Protein AF-A0A7C2EE18-F1 (afdb_monomer_lite)

Secondary structure (DSSP, 8-state):
--TTPPPHHHHHHHHHHHHHHHHHHHHHHHHH-S--SHHHHHHHHHHHHHHHHHHHHHHHHHHSSTT--

Radius of gyration: 15.15 Å; chains: 1; bounding box: 34×23×40 Å

Structure (mmCIF, N/CA/C/O backbone):
data_AF-A0A7C2EE18-F1
#
_entry.id   AF-A0A7C2EE18-F1
#
loop_
_atom_site.group_PDB
_atom_site.id
_atom_site.type_symbol
_atom_site.label_atom_id
_atom_site.label_alt_id
_atom_site.label_comp_id
_atom_site.label_asym_id
_atom_site.label_entity_id
_atom_site.label_seq_id
_atom_site.pdbx_PDB_ins_code
_atom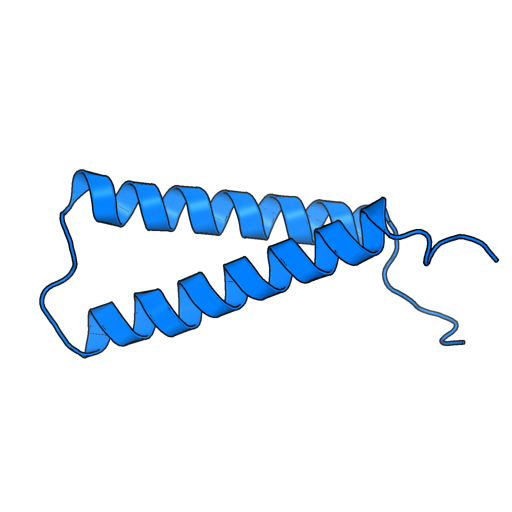_site.Cartn_x
_atom_site.Cartn_y
_atom_site.Cartn_z
_atom_site.occupancy
_atom_site.B_iso_or_equiv
_atom_site.auth_seq_id
_atom_site.auth_comp_id
_atom_site.auth_asym_id
_atom_site.auth_atom_id
_atom_site.pdbx_PDB_model_num
ATOM 1 N N . MET A 1 1 ? -15.460 -16.595 20.250 1.00 45.78 1 MET A N 1
ATOM 2 C CA . MET A 1 1 ? -15.019 -15.191 20.107 1.00 45.78 1 MET A CA 1
ATOM 3 C C . MET A 1 1 ? -13.689 -15.071 20.830 1.00 45.78 1 MET A C 1
ATOM 5 O O . MET A 1 1 ? -13.628 -15.414 22.005 1.00 45.78 1 MET A O 1
ATOM 9 N N . ALA A 1 2 ? -12.604 -14.760 20.118 1.00 51.84 2 ALA A N 1
ATOM 10 C CA . ALA A 1 2 ? -11.280 -14.692 20.729 1.00 51.84 2 ALA A CA 1
ATOM 11 C C . ALA A 1 2 ? -11.232 -13.488 21.677 1.00 51.84 2 ALA A C 1
ATOM 13 O O . ALA A 1 2 ? -11.481 -12.363 21.261 1.00 51.84 2 ALA A O 1
ATOM 14 N N . ARG A 1 3 ? -10.898 -13.730 22.947 1.00 59.47 3 ARG A N 1
ATOM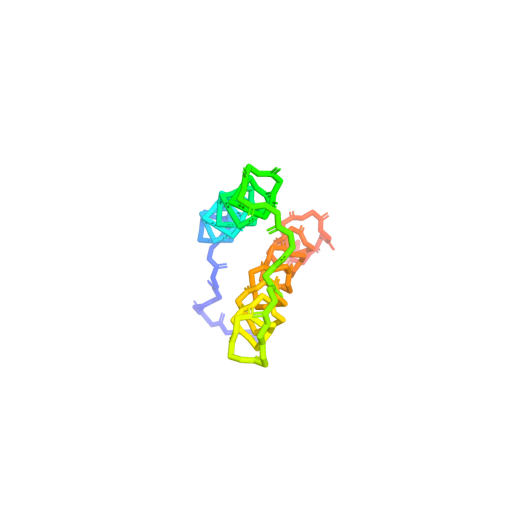 15 C CA . ARG A 1 3 ? -10.774 -12.718 24.013 1.00 59.47 3 ARG A CA 1
ATOM 16 C C . ARG A 1 3 ? -9.736 -11.613 23.713 1.00 59.47 3 ARG A C 1
ATOM 18 O O . ARG A 1 3 ? -9.694 -10.620 24.425 1.00 59.47 3 ARG A O 1
ATOM 25 N N . TYR A 1 4 ? -8.940 -11.782 22.654 1.00 68.94 4 TYR A N 1
ATOM 26 C CA . TYR A 1 4 ? -7.897 -10.871 22.177 1.00 68.94 4 TYR A CA 1
ATOM 27 C C . TYR A 1 4 ? -7.983 -10.680 20.654 1.00 68.94 4 TYR A C 1
ATOM 29 O O . TYR A 1 4 ? -7.047 -10.983 19.917 1.00 68.94 4 TYR A O 1
ATOM 37 N N . GLY A 1 5 ? -9.143 -10.248 20.158 1.00 66.75 5 GLY A N 1
ATOM 38 C CA . GLY A 1 5 ? -9.241 -9.753 18.785 1.00 66.75 5 GLY A CA 1
ATOM 39 C C . GLY A 1 5 ? -8.456 -8.440 18.621 1.00 66.75 5 GLY A C 1
ATOM 40 O O . GLY A 1 5 ? -8.383 -7.665 19.578 1.00 66.75 5 GLY A O 1
ATOM 41 N N . PRO A 1 6 ? -7.860 -8.176 17.445 1.00 68.88 6 PRO A N 1
ATOM 42 C CA . PRO A 1 6 ? -7.207 -6.902 17.164 1.00 68.88 6 PRO A CA 1
ATOM 43 C C . PRO A 1 6 ? -8.171 -5.734 17.395 1.00 68.88 6 PRO A C 1
ATOM 45 O O . PRO A 1 6 ? -9.327 -5.761 16.972 1.00 68.88 6 PRO A O 1
ATOM 48 N N . THR A 1 7 ? -7.694 -4.709 18.097 1.00 78.94 7 THR A N 1
ATOM 49 C CA . THR A 1 7 ? -8.510 -3.534 18.416 1.00 78.94 7 THR A CA 1
ATOM 50 C C . THR A 1 7 ? -8.734 -2.675 17.167 1.00 78.94 7 THR A C 1
ATOM 52 O O . THR A 1 7 ? -7.981 -2.746 16.192 1.00 78.94 7 THR A O 1
ATOM 55 N N . ARG A 1 8 ? -9.744 -1.794 17.199 1.00 77.38 8 ARG A N 1
ATOM 56 C CA . ARG A 1 8 ? -9.981 -0.805 16.129 1.00 77.38 8 ARG A CA 1
ATOM 57 C C . ARG A 1 8 ? -8.736 0.028 15.800 1.00 77.38 8 ARG A C 1
ATOM 59 O O . ARG A 1 8 ? -8.491 0.315 14.631 1.00 77.38 8 ARG A O 1
ATOM 66 N N . GLY A 1 9 ? -7.944 0.381 16.818 1.00 80.62 9 GLY A N 1
ATOM 67 C CA . GLY A 1 9 ? -6.684 1.112 16.656 1.00 80.62 9 GLY A CA 1
ATOM 68 C C . GLY A 1 9 ? -5.622 0.300 15.915 1.00 80.62 9 GLY A C 1
ATOM 69 O O . GLY A 1 9 ? -4.980 0.823 15.009 1.00 80.62 9 GLY A O 1
ATOM 70 N N . GLU A 1 10 ? -5.506 -0.994 16.219 1.00 83.38 10 GLU A N 1
ATOM 71 C CA . GLU A 1 10 ? -4.589 -1.914 15.534 1.00 83.38 10 GLU A CA 1
ATOM 72 C C . GLU A 1 10 ? -4.942 -2.055 14.044 1.00 83.38 10 GLU A C 1
ATOM 74 O O . GLU A 1 10 ? -4.073 -2.023 13.170 1.00 83.38 10 GLU A O 1
ATOM 79 N N . HIS A 1 11 ? -6.240 -2.163 13.735 1.00 82.44 11 HIS A N 1
ATOM 80 C CA . HIS A 1 11 ? -6.725 -2.212 12.357 1.00 82.44 11 HIS A CA 1
ATOM 81 C C . HIS A 1 11 ? -6.465 -0.911 11.601 1.00 82.44 11 HIS A C 1
ATOM 83 O O . HIS A 1 11 ? -6.015 -0.961 10.454 1.00 82.44 11 HIS A O 1
ATOM 89 N N . ALA A 1 12 ? -6.709 0.237 12.236 1.00 83.75 12 ALA A N 1
ATOM 90 C CA . ALA A 1 12 ? -6.447 1.547 11.651 1.00 83.75 12 ALA A CA 1
ATOM 91 C C . ALA A 1 12 ? -4.948 1.770 11.401 1.00 83.75 12 ALA A C 1
ATOM 93 O O . ALA A 1 12 ? -4.574 2.195 10.311 1.00 83.75 12 ALA A O 1
ATOM 94 N N . PHE A 1 13 ? -4.083 1.413 12.356 1.00 89.06 13 PHE A N 1
ATOM 95 C CA . PHE A 1 13 ? -2.630 1.459 12.182 1.00 89.06 13 PHE A CA 1
ATOM 96 C C . PHE A 1 13 ? -2.179 0.561 11.029 1.00 89.06 13 PHE A C 1
ATOM 98 O O . PHE A 1 13 ? -1.478 1.010 10.122 1.00 89.06 13 PHE A O 1
ATOM 105 N N . ARG A 1 14 ? -2.646 -0.693 11.004 1.00 88.88 14 ARG A N 1
ATOM 106 C CA . ARG A 1 14 ? -2.316 -1.636 9.931 1.00 88.88 14 ARG A CA 1
ATOM 107 C C . ARG A 1 14 ? -2.797 -1.137 8.569 1.00 88.88 14 ARG A C 1
ATOM 109 O O . ARG A 1 14 ? -2.072 -1.290 7.587 1.00 88.88 14 ARG A O 1
ATOM 116 N N . ALA A 1 15 ? -3.981 -0.528 8.498 1.00 88.62 15 ALA A N 1
ATOM 117 C CA . ALA A 1 15 ? -4.478 0.110 7.282 1.00 88.62 15 ALA A CA 1
ATOM 118 C C . ALA A 1 15 ? -3.588 1.292 6.871 1.00 88.62 15 ALA A C 1
ATOM 120 O O . ALA A 1 15 ? -3.155 1.347 5.727 1.00 88.62 15 ALA A O 1
ATOM 121 N N . ALA A 1 16 ? -3.247 2.195 7.792 1.00 91.50 16 ALA A N 1
ATOM 122 C CA . ALA A 1 16 ? -2.410 3.357 7.502 1.00 91.50 16 ALA A CA 1
ATOM 123 C C . ALA A 1 16 ? -1.023 2.958 6.973 1.00 91.50 16 ALA A C 1
ATOM 125 O O . ALA A 1 16 ? -0.592 3.466 5.940 1.00 91.50 16 ALA A O 1
ATOM 126 N N . VAL A 1 17 ? -0.356 1.997 7.621 1.00 93.81 17 VAL A N 1
ATOM 127 C CA . VAL A 1 17 ? 0.947 1.475 7.175 1.00 93.81 17 VAL A CA 1
ATOM 128 C C . VAL A 1 17 ? 0.830 0.793 5.813 1.00 93.81 17 VAL A C 1
ATOM 130 O O . VAL A 1 17 ? 1.660 1.026 4.937 1.00 93.81 17 VAL A O 1
ATOM 133 N N . SER A 1 18 ? -0.216 -0.011 5.604 1.00 90.25 18 SER A N 1
ATOM 134 C CA . SER A 1 18 ? -0.427 -0.688 4.319 1.00 90.25 18 SER A CA 1
ATOM 135 C C . SER A 1 18 ? -0.690 0.311 3.188 1.00 90.25 18 SER A C 1
ATOM 137 O O . SER A 1 18 ? -0.127 0.176 2.106 1.00 90.25 18 SER A O 1
ATOM 139 N N . ALA A 1 19 ? -1.486 1.353 3.447 1.00 91.94 19 ALA A N 1
ATOM 140 C CA . ALA A 1 19 ? -1.744 2.430 2.497 1.00 91.94 19 ALA A CA 1
ATOM 141 C C . ALA A 1 19 ? -0.475 3.231 2.179 1.00 91.94 19 ALA A C 1
ATOM 143 O O . ALA A 1 19 ? -0.183 3.464 1.009 1.00 91.94 19 ALA A O 1
ATOM 144 N N . ALA A 1 20 ? 0.313 3.596 3.195 1.00 94.12 20 ALA A N 1
ATOM 145 C CA . ALA A 1 20 ? 1.589 4.277 3.000 1.00 94.12 20 ALA A CA 1
ATOM 146 C C . ALA A 1 20 ? 2.563 3.422 2.172 1.00 94.12 20 ALA A C 1
ATOM 148 O O . ALA A 1 20 ? 3.161 3.920 1.222 1.00 94.12 20 ALA A O 1
ATOM 149 N N . GLY A 1 21 ? 2.668 2.123 2.470 1.00 91.44 21 GLY A N 1
ATOM 150 C CA . GLY A 1 21 ? 3.490 1.184 1.707 1.00 91.44 21 GLY A CA 1
ATOM 151 C C . GLY A 1 21 ? 3.066 1.074 0.239 1.00 91.44 21 GLY A C 1
ATOM 152 O O . GLY A 1 21 ? 3.919 1.107 -0.643 1.00 91.44 21 GLY A O 1
ATOM 153 N N . LEU A 1 22 ? 1.760 1.013 -0.043 1.00 92.62 22 LEU A N 1
ATOM 154 C CA . LEU A 1 22 ? 1.242 1.005 -1.417 1.00 92.62 22 LEU A CA 1
ATOM 155 C C . LEU A 1 22 ? 1.502 2.317 -2.152 1.00 92.62 22 LEU A C 1
ATOM 157 O O . LEU A 1 22 ? 1.858 2.283 -3.325 1.00 92.62 22 LEU A O 1
ATOM 161 N N . LEU A 1 23 ? 1.348 3.462 -1.481 1.00 93.81 23 LEU A N 1
ATOM 162 C CA . LEU A 1 23 ? 1.646 4.767 -2.071 1.00 93.81 23 LEU A CA 1
ATOM 163 C C . LEU A 1 23 ? 3.130 4.899 -2.410 1.00 93.81 23 LEU A C 1
ATOM 165 O O . LEU A 1 23 ? 3.463 5.369 -3.494 1.00 93.81 23 LEU A O 1
ATOM 169 N N . LEU A 1 24 ? 4.017 4.444 -1.523 1.00 93.31 24 LEU A N 1
ATOM 170 C CA . LEU A 1 24 ? 5.454 4.421 -1.785 1.00 93.31 24 LEU A CA 1
ATOM 171 C C . LEU A 1 24 ? 5.806 3.461 -2.923 1.00 93.31 24 LEU A C 1
ATOM 173 O O . LEU A 1 24 ? 6.599 3.824 -3.786 1.00 93.31 24 LEU A O 1
ATOM 177 N N . LEU A 1 25 ? 5.194 2.274 -2.970 1.00 90.50 25 LEU A N 1
ATOM 178 C CA . LEU A 1 25 ? 5.397 1.312 -4.054 1.00 90.50 25 LEU A CA 1
ATOM 179 C C . LEU A 1 25 ? 4.930 1.884 -5.401 1.00 90.50 25 LEU A C 1
ATOM 181 O O . LEU A 1 25 ? 5.671 1.850 -6.380 1.00 90.50 25 LEU A O 1
ATOM 185 N N . ALA A 1 26 ? 3.723 2.451 -5.447 1.00 88.88 26 ALA A N 1
ATOM 186 C CA . ALA A 1 26 ? 3.171 3.077 -6.643 1.00 88.88 26 ALA A CA 1
ATOM 187 C C . ALA A 1 26 ? 3.999 4.292 -7.080 1.00 88.88 26 ALA A C 1
ATOM 189 O O . ALA A 1 26 ? 4.282 4.446 -8.266 1.00 88.88 26 ALA A O 1
ATOM 190 N N . GLY A 1 27 ? 4.440 5.122 -6.130 1.00 91.75 27 GLY A N 1
ATOM 191 C CA . GLY A 1 27 ? 5.335 6.247 -6.386 1.00 91.75 27 GLY A CA 1
ATOM 192 C C . GLY A 1 27 ? 6.689 5.794 -6.930 1.00 91.75 27 GLY A C 1
ATOM 193 O O . GLY A 1 27 ? 7.170 6.353 -7.909 1.00 91.75 27 GLY A O 1
ATOM 194 N N . ALA A 1 28 ? 7.274 4.737 -6.364 1.00 90.12 28 ALA A N 1
ATOM 195 C CA . ALA A 1 28 ? 8.527 4.169 -6.847 1.00 90.12 28 ALA A CA 1
ATOM 196 C C . ALA A 1 28 ? 8.405 3.682 -8.298 1.00 90.12 28 ALA A C 1
ATOM 198 O O . ALA A 1 28 ? 9.269 4.010 -9.107 1.00 90.12 28 ALA A O 1
ATOM 199 N N . VAL A 1 29 ? 7.320 2.979 -8.645 1.00 89.19 29 VAL A N 1
ATOM 200 C CA . VAL A 1 29 ? 7.043 2.531 -10.024 1.00 89.19 29 VAL A CA 1
ATOM 201 C C . VAL A 1 29 ? 6.759 3.707 -10.959 1.00 89.19 29 VAL A C 1
ATOM 203 O O . VAL A 1 29 ? 7.229 3.719 -12.091 1.00 89.19 29 VAL A O 1
ATOM 206 N N . GLY A 1 30 ? 6.015 4.716 -10.505 1.00 90.50 30 GLY A N 1
ATOM 207 C CA . GLY A 1 30 ? 5.710 5.898 -11.313 1.00 90.50 30 GLY A CA 1
ATOM 208 C C . GLY A 1 30 ? 6.946 6.745 -11.622 1.00 90.50 30 GLY A C 1
ATOM 209 O O . GLY A 1 30 ? 7.081 7.241 -12.736 1.00 90.50 30 GLY A O 1
ATOM 210 N N . LEU A 1 31 ? 7.859 6.885 -10.654 1.00 92.69 31 LEU A N 1
ATOM 211 C CA . LEU A 1 31 ? 9.075 7.693 -10.790 1.00 92.69 31 LEU A CA 1
ATOM 212 C C . LEU A 1 31 ? 10.223 6.950 -11.485 1.00 92.69 31 LEU A C 1
ATOM 214 O O . LEU A 1 31 ? 10.967 7.569 -12.239 1.00 92.69 31 LEU A O 1
ATOM 218 N N . ASN A 1 32 ? 10.382 5.646 -11.239 1.00 87.00 32 ASN A N 1
ATOM 219 C CA . ASN A 1 32 ? 11.485 4.847 -11.796 1.00 87.00 32 ASN A CA 1
ATOM 220 C C . ASN A 1 32 ? 11.077 4.030 -13.034 1.00 87.00 32 ASN A C 1
ATOM 222 O O . ASN A 1 32 ? 11.929 3.398 -13.657 1.00 87.00 32 ASN A O 1
ATOM 226 N N . GLY A 1 33 ? 9.795 4.042 -13.406 1.00 83.00 33 GLY A N 1
ATOM 227 C CA . GLY A 1 33 ? 9.244 3.207 -14.468 1.00 83.00 33 GLY A CA 1
ATOM 228 C C . GLY A 1 33 ? 8.889 1.794 -13.999 1.00 83.00 33 GLY A C 1
ATOM 229 O O . GLY A 1 33 ? 9.181 1.377 -12.874 1.00 83.00 33 GLY A O 1
ATOM 230 N N . PHE A 1 34 ? 8.221 1.039 -14.879 1.00 81.06 34 PHE A N 1
ATOM 231 C CA . PHE A 1 34 ? 7.847 -0.338 -14.570 1.00 81.06 34 PHE A CA 1
ATOM 232 C C . PHE A 1 34 ? 9.105 -1.214 -14.496 1.00 81.06 34 PHE A C 1
ATOM 234 O O . PHE A 1 34 ? 9.895 -1.211 -15.445 1.00 81.06 34 PHE A O 1
ATOM 241 N N . PRO A 1 35 ? 9.313 -1.962 -13.400 1.00 78.69 35 PRO A N 1
ATOM 242 C CA . PRO A 1 35 ? 10.519 -2.751 -13.244 1.00 78.69 35 PRO A CA 1
ATOM 243 C C . PRO A 1 35 ? 10.635 -3.814 -14.342 1.00 78.69 35 PRO A C 1
ATOM 245 O O . PRO A 1 35 ? 9.775 -4.683 -14.486 1.00 78.69 35 PRO A O 1
ATOM 248 N N . ALA A 1 36 ? 11.732 -3.768 -15.096 1.00 76.19 36 ALA A N 1
ATOM 249 C CA . ALA A 1 36 ? 12.074 -4.780 -16.084 1.00 76.19 36 ALA A CA 1
ATOM 250 C C . ALA A 1 36 ? 12.902 -5.882 -15.408 1.00 76.19 36 ALA A C 1
ATOM 252 O O . ALA A 1 36 ? 14.118 -5.778 -15.276 1.00 76.19 36 ALA A O 1
ATOM 253 N N . GLY A 1 37 ? 12.234 -6.929 -14.923 1.00 84.81 37 GLY A N 1
ATOM 254 C CA . GLY A 1 37 ? 12.912 -8.092 -14.354 1.00 84.81 37 GLY A CA 1
ATOM 255 C C . GLY A 1 37 ? 11.980 -8.998 -13.545 1.00 84.81 37 GLY A C 1
ATOM 256 O O . GLY A 1 37 ? 11.137 -8.477 -12.811 1.00 84.81 37 GLY A O 1
ATOM 257 N N . PRO A 1 38 ? 12.147 -10.334 -13.611 1.00 85.81 38 PRO A N 1
ATOM 258 C CA . PRO A 1 38 ? 11.317 -11.276 -12.855 1.00 85.81 38 PRO A CA 1
ATOM 259 C C . PRO A 1 38 ? 11.328 -11.001 -11.348 1.00 85.81 38 PRO A C 1
ATOM 261 O O . PRO A 1 38 ? 10.272 -10.918 -10.733 1.00 85.81 38 PRO A O 1
ATOM 264 N N . ALA A 1 39 ? 12.509 -10.748 -10.773 1.00 86.75 39 ALA A N 1
ATOM 265 C CA . ALA A 1 39 ? 12.659 -10.494 -9.340 1.00 86.75 39 ALA A CA 1
ATOM 266 C C . ALA A 1 39 ? 11.910 -9.234 -8.880 1.00 86.75 39 ALA A C 1
ATOM 268 O O . ALA A 1 39 ? 11.269 -9.210 -7.834 1.00 86.75 39 ALA A O 1
ATOM 269 N N . ALA A 1 40 ? 11.960 -8.166 -9.673 1.00 83.19 40 ALA A N 1
ATOM 270 C CA . ALA A 1 40 ? 11.286 -6.927 -9.321 1.00 83.19 40 ALA A CA 1
ATOM 271 C C . ALA A 1 40 ? 9.761 -7.029 -9.518 1.00 83.19 40 ALA A C 1
ATOM 273 O O . ALA A 1 40 ? 9.005 -6.444 -8.742 1.00 83.19 40 ALA A O 1
ATOM 274 N N . PHE A 1 41 ? 9.303 -7.833 -10.484 1.00 86.94 41 PHE A N 1
ATOM 275 C CA . PHE A 1 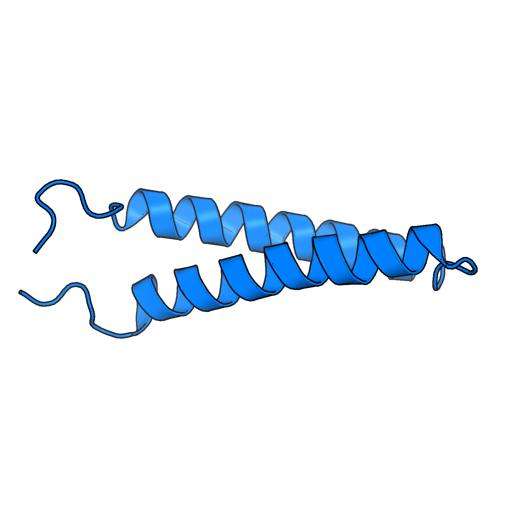41 ? 7.891 -8.186 -10.625 1.00 86.94 41 PHE A CA 1
ATOM 276 C C . PHE A 1 41 ? 7.380 -9.007 -9.432 1.00 86.94 41 PHE A C 1
ATOM 278 O O . PHE A 1 41 ? 6.310 -8.706 -8.906 1.00 86.94 41 PHE A O 1
ATOM 285 N N . GLU A 1 42 ? 8.154 -9.983 -8.947 1.00 89.31 42 GLU A N 1
ATOM 286 C CA . GLU A 1 42 ? 7.825 -10.751 -7.737 1.00 89.31 42 GLU A CA 1
ATOM 287 C C . GLU A 1 42 ? 7.683 -9.850 -6.510 1.00 89.31 42 GLU A C 1
ATOM 289 O O . GLU A 1 42 ? 6.720 -9.990 -5.761 1.00 89.31 42 GLU A O 1
ATOM 294 N N . VAL A 1 43 ? 8.585 -8.881 -6.324 1.00 88.38 43 VAL A N 1
ATOM 295 C CA . VAL A 1 43 ? 8.491 -7.911 -5.221 1.00 88.38 43 VAL A CA 1
ATOM 296 C C . VAL A 1 43 ? 7.246 -7.037 -5.358 1.00 88.38 43 VAL A C 1
ATOM 298 O O . VAL A 1 43 ? 6.561 -6.788 -4.365 1.00 88.38 43 VAL A O 1
ATOM 301 N N . LEU A 1 44 ? 6.911 -6.600 -6.574 1.00 88.69 44 LEU A N 1
ATOM 302 C CA . LEU A 1 44 ? 5.707 -5.810 -6.818 1.00 88.69 44 LEU A CA 1
ATOM 303 C C . LEU A 1 44 ? 4.436 -6.606 -6.508 1.00 88.69 44 LEU A C 1
ATOM 305 O O . LEU A 1 44 ? 3.507 -6.085 -5.893 1.00 88.69 44 LEU A O 1
ATOM 309 N N . LEU A 1 45 ? 4.408 -7.873 -6.913 1.00 90.38 45 LEU A N 1
ATOM 310 C CA . LEU A 1 45 ? 3.244 -8.738 -6.792 1.00 90.38 45 LEU A CA 1
ATOM 311 C C . LEU A 1 45 ? 3.079 -9.259 -5.361 1.00 90.38 45 LEU A C 1
ATOM 313 O O . LEU A 1 45 ? 1.987 -9.170 -4.804 1.00 90.38 45 LEU A O 1
ATOM 317 N N . ALA A 1 46 ? 4.154 -9.726 -4.727 1.00 92.62 46 ALA A N 1
ATOM 318 C CA . ALA A 1 46 ? 4.139 -10.171 -3.338 1.00 92.62 46 ALA A CA 1
ATOM 319 C C . ALA A 1 46 ? 3.968 -8.990 -2.374 1.00 92.62 46 ALA A C 1
ATOM 321 O O . ALA A 1 46 ? 3.086 -9.021 -1.520 1.00 92.62 46 ALA A O 1
ATOM 322 N N . GLY A 1 47 ? 4.762 -7.927 -2.525 1.00 90.88 47 GLY A N 1
ATOM 323 C CA . GLY A 1 47 ? 4.709 -6.747 -1.662 1.00 90.88 47 GLY A CA 1
ATOM 324 C C . GLY A 1 47 ? 3.432 -5.936 -1.867 1.00 90.88 47 GLY A C 1
ATOM 325 O O . GLY A 1 47 ? 2.696 -5.686 -0.913 1.00 90.88 47 GLY A O 1
ATOM 326 N N . GLY A 1 48 ? 3.121 -5.575 -3.114 1.00 91.75 48 GLY A N 1
ATOM 327 C CA . GLY A 1 48 ? 1.895 -4.854 -3.456 1.00 91.75 48 GLY A CA 1
ATOM 328 C C . GLY A 1 48 ? 0.640 -5.678 -3.182 1.00 91.75 48 GLY A C 1
ATOM 329 O O . GLY A 1 48 ? -0.318 -5.158 -2.615 1.00 91.75 48 GLY A O 1
ATOM 330 N N . GLY A 1 49 ? 0.658 -6.977 -3.488 1.00 94.31 49 GLY A N 1
ATOM 331 C CA . GLY A 1 49 ? -0.441 -7.887 -3.168 1.00 94.31 49 GLY A CA 1
ATOM 332 C C . GLY A 1 49 ? -0.665 -8.028 -1.664 1.00 94.31 49 GLY A C 1
ATOM 333 O O . GLY A 1 49 ? -1.799 -7.913 -1.205 1.00 94.31 49 GLY A O 1
ATOM 334 N N . PHE A 1 50 ? 0.396 -8.205 -0.872 1.00 93.50 50 PHE A N 1
ATOM 335 C CA . PHE A 1 50 ? 0.288 -8.328 0.583 1.00 93.50 50 PHE A CA 1
ATOM 336 C C . PHE A 1 50 ? -0.196 -7.037 1.251 1.00 93.50 50 PHE A C 1
ATOM 338 O O . PHE A 1 50 ? -1.085 -7.081 2.108 1.00 93.50 50 PHE A O 1
ATOM 345 N N . LEU A 1 51 ? 0.363 -5.887 0.860 1.00 92.12 51 LEU A N 1
ATOM 346 C CA . LEU A 1 51 ? -0.048 -4.581 1.380 1.00 92.12 51 LEU A CA 1
ATOM 347 C C . LEU A 1 51 ? -1.473 -4.238 0.927 1.00 92.12 51 LEU A C 1
ATOM 349 O O . LEU A 1 51 ? -2.280 -3.796 1.739 1.00 92.12 51 LEU A O 1
ATOM 353 N N . GLY A 1 52 ? -1.817 -4.520 -0.330 1.00 91.25 52 GLY A N 1
ATOM 354 C CA . GLY A 1 52 ? -3.165 -4.367 -0.882 1.00 91.25 52 GLY A CA 1
ATOM 355 C C . GLY A 1 52 ? -4.191 -5.206 -0.133 1.00 91.25 52 GLY A C 1
ATOM 356 O O . GLY A 1 52 ? -5.172 -4.674 0.382 1.00 91.25 52 GLY A O 1
ATOM 357 N N . ALA A 1 53 ? -3.935 -6.507 0.004 1.00 92.25 53 ALA A N 1
ATOM 358 C CA . ALA A 1 53 ? -4.808 -7.419 0.732 1.00 92.25 53 ALA A CA 1
ATOM 359 C C . ALA A 1 53 ? -4.941 -7.024 2.211 1.00 92.25 53 ALA A C 1
ATOM 361 O O . ALA A 1 53 ? -6.051 -7.007 2.742 1.00 92.25 53 ALA A O 1
ATOM 362 N N . SER A 1 54 ? -3.836 -6.649 2.868 1.00 90.75 54 SER A N 1
ATOM 363 C CA . SER A 1 54 ? -3.853 -6.186 4.261 1.00 90.75 54 SER A CA 1
ATOM 364 C C . SER A 1 54 ? -4.645 -4.891 4.432 1.00 90.75 54 SER A C 1
ATOM 366 O O . SER A 1 54 ? -5.406 -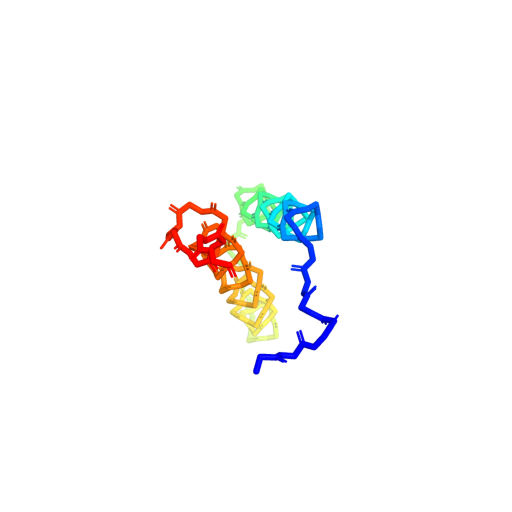4.773 5.392 1.00 90.75 54 SER A O 1
ATOM 368 N N . LEU A 1 55 ? -4.513 -3.941 3.501 1.00 90.56 55 LEU A N 1
ATOM 369 C CA . LEU A 1 55 ? -5.268 -2.692 3.512 1.00 90.56 55 LEU A CA 1
ATOM 370 C C . LEU A 1 55 ? -6.765 -2.954 3.345 1.00 90.56 55 LEU A C 1
ATOM 372 O O . LEU A 1 55 ? -7.557 -2.496 4.165 1.00 90.56 55 LEU A O 1
ATOM 376 N N . VAL A 1 56 ? -7.147 -3.721 2.320 1.00 90.69 56 VAL A N 1
ATOM 377 C CA . VAL A 1 56 ? -8.547 -4.072 2.044 1.00 90.69 56 VAL A CA 1
ATOM 378 C C . VAL A 1 56 ? -9.158 -4.801 3.235 1.00 90.69 56 VAL A C 1
ATOM 380 O O . VAL A 1 56 ? -10.251 -4.450 3.671 1.00 90.69 56 VAL A O 1
ATOM 383 N N . TRP A 1 57 ? -8.445 -5.772 3.806 1.00 87.38 57 TRP A N 1
ATOM 384 C CA . TRP A 1 57 ? -8.921 -6.530 4.958 1.00 87.38 57 TRP A CA 1
ATOM 385 C C . TRP A 1 57 ? -9.091 -5.651 6.203 1.00 87.38 57 TRP A C 1
ATOM 387 O O . TRP A 1 57 ? -10.131 -5.717 6.858 1.00 87.38 57 TRP A O 1
ATOM 397 N N . SER A 1 58 ? -8.123 -4.777 6.505 1.00 86.81 58 SER A N 1
ATOM 398 C CA . SER A 1 58 ? -8.241 -3.850 7.636 1.00 86.81 58 SER A CA 1
ATOM 399 C C . SER A 1 58 ? -9.356 -2.821 7.440 1.00 86.81 58 SER A C 1
ATOM 401 O O . SER A 1 58 ? -10.105 -2.568 8.381 1.00 86.81 58 SER A O 1
ATOM 403 N N . LEU A 1 59 ? -9.513 -2.255 6.238 1.00 85.12 59 LEU A N 1
ATOM 404 C CA . LEU A 1 59 ? -10.605 -1.324 5.932 1.00 85.12 59 LEU A CA 1
ATOM 405 C C . LEU A 1 59 ? -11.963 -2.023 6.013 1.00 85.12 59 LEU A C 1
ATOM 407 O O . LEU A 1 59 ? -12.900 -1.485 6.599 1.00 85.12 59 LEU A O 1
ATOM 411 N N . TRP A 1 60 ? -12.072 -3.243 5.487 1.00 85.50 60 TRP A N 1
ATOM 412 C CA . TRP A 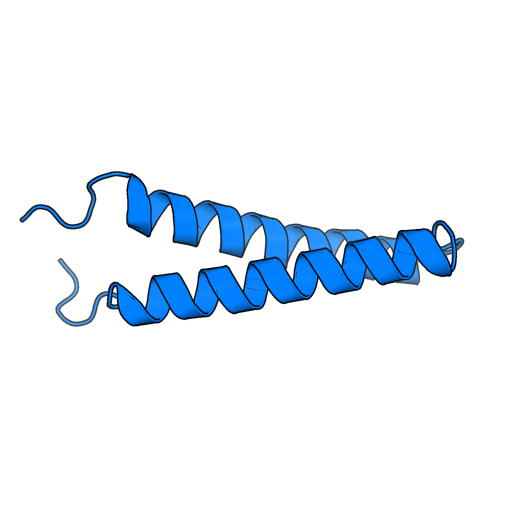1 60 ? -13.304 -4.019 5.567 1.00 85.50 60 TRP A CA 1
ATOM 413 C C . TRP A 1 60 ? -13.681 -4.342 7.013 1.00 85.50 60 TRP A C 1
ATOM 415 O O . TRP A 1 60 ? -14.854 -4.242 7.364 1.00 85.50 60 TRP A O 1
ATOM 425 N N . ASN A 1 61 ? -12.714 -4.652 7.880 1.00 82.00 61 ASN A N 1
ATOM 426 C CA . ASN A 1 61 ? -13.001 -4.887 9.295 1.00 82.00 61 ASN A CA 1
ATOM 427 C C . ASN A 1 61 ? -13.364 -3.586 10.040 1.00 82.00 61 ASN A C 1
ATOM 429 O O . ASN A 1 61 ? -14.250 -3.599 10.889 1.00 82.00 61 ASN 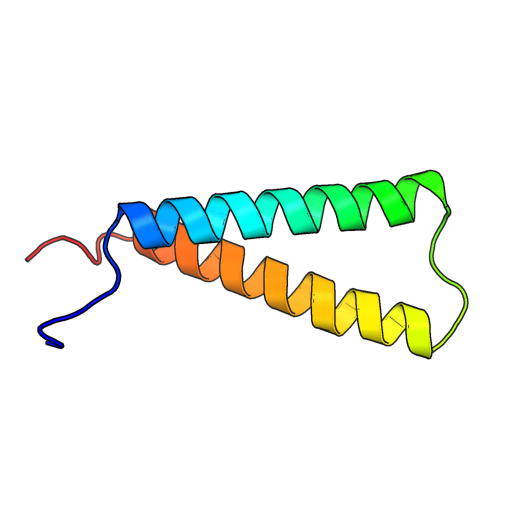A O 1
ATOM 433 N N . LEU A 1 62 ? -12.763 -2.451 9.661 1.00 78.56 62 LEU A N 1
ATOM 434 C CA . LEU A 1 62 ? -13.036 -1.136 10.254 1.00 78.56 62 LEU A CA 1
ATOM 435 C C . LEU A 1 62 ? -14.428 -0.580 9.883 1.00 78.56 62 LEU A C 1
ATOM 437 O O . LEU A 1 62 ? -15.127 -0.036 10.746 1.00 78.56 62 LEU A O 1
ATOM 441 N N . PHE A 1 63 ? -14.830 -0.719 8.613 1.00 76.25 63 PHE A N 1
ATOM 442 C CA . PHE A 1 63 ? -16.076 -0.166 8.058 1.00 76.25 63 PHE A CA 1
ATOM 443 C C . PHE A 1 63 ? -17.239 -1.176 7.996 1.00 76.25 63 PHE A C 1
ATOM 445 O O . PHE A 1 63 ? -18.404 -0.784 8.008 1.00 76.25 63 PHE A O 1
ATOM 452 N N . GLY A 1 64 ? -16.957 -2.480 7.951 1.00 66.75 64 GLY A N 1
ATOM 453 C CA . GLY A 1 64 ? -17.917 -3.542 7.626 1.00 66.75 64 GLY A CA 1
ATOM 454 C C . GLY A 1 64 ? -18.790 -4.079 8.766 1.00 66.75 64 GLY A C 1
ATOM 455 O O . GLY A 1 64 ? -19.386 -5.136 8.596 1.00 66.75 64 GLY A O 1
ATOM 456 N N . ARG A 1 65 ? -18.930 -3.382 9.903 1.00 58.69 65 ARG A N 1
ATOM 457 C CA . ARG A 1 65 ? -19.866 -3.755 10.996 1.00 58.69 65 ARG A CA 1
ATOM 458 C C . ARG A 1 65 ? -19.542 -5.058 11.763 1.00 58.69 65 ARG A C 1
ATOM 460 O O . ARG A 1 65 ? -20.437 -5.600 12.404 1.00 58.69 65 ARG A O 1
ATOM 467 N N . ARG A 1 66 ? -18.294 -5.551 11.772 1.00 57.50 66 ARG A N 1
ATOM 468 C CA . ARG A 1 66 ? -17.882 -6.664 12.668 1.00 57.50 66 ARG A CA 1
ATOM 469 C C . ARG A 1 66 ? -17.528 -6.246 14.102 1.00 57.50 66 ARG A C 1
ATOM 471 O O . ARG A 1 66 ? -17.275 -7.118 14.922 1.00 57.50 66 ARG A O 1
ATOM 478 N N . ASP A 1 67 ? -17.627 -4.955 14.416 1.00 55.56 67 ASP A N 1
ATOM 479 C CA . ASP A 1 67 ? -17.455 -4.419 15.775 1.00 55.56 67 ASP A CA 1
ATOM 480 C C . ASP A 1 67 ? -18.799 -4.036 16.426 1.00 55.56 67 ASP A C 1
ATOM 482 O O . ASP A 1 67 ? -18.889 -3.052 17.157 1.00 55.56 67 ASP A O 1
ATOM 486 N N . GLY A 1 68 ? -19.875 -4.754 16.097 1.00 52.62 68 GLY A N 1
ATOM 487 C CA . GLY A 1 68 ? -21.159 -4.636 16.784 1.00 52.62 68 GLY A CA 1
ATOM 488 C C . GLY A 1 68 ? -21.486 -5.933 17.513 1.00 52.62 68 GLY A C 1
ATOM 489 O O . GLY A 1 68 ? -21.969 -6.865 16.870 1.00 52.62 68 GLY A O 1
ATOM 490 N N . GLY A 1 69 ? -21.227 -5.974 18.825 1.00 40.69 69 GLY A N 1
ATOM 491 C CA . GLY A 1 69 ? -21.572 -7.079 19.728 1.00 40.69 69 GLY A CA 1
ATOM 492 C C . GLY A 1 69 ? -20.551 -7.278 20.832 1.00 40.69 69 GLY A C 1
ATOM 493 O O . GLY A 1 69 ? -19.725 -8.201 20.672 1.00 40.69 69 GLY A O 1
#

Foldseek 3Di:
DDPDDQDLVNLVVLLVVLVVQLVVLVVCCVVVPHDDDPVVVCCCCVSNVVSVVSNVVSVCCNPVPPPDD

pLDDT: mean 82.54, std 12.74, range [40.69, 94.31]

Sequence (69 aa):
MARYGPTRGEHAFRAAVSAAGLLLLAGAVGLNGFPAGPAAFEVLLAGGGFLGASLVWSLWNLFGRRDGG